Protein AF-A0AA38L9B5-F1 (afdb_monomer)

Organism: Taxus chinensis (NCBI:txid29808)

Secondary structure (DSSP, 8-state):
-------HHHHHHHHHHHHHHHTT-HHHHHHHHHH-SS--HHHHHHHHHHHHHTT-HHHHHHHHHH-SS--HHHHHHHHHHHHHTT-HHHHHHHHHHHHHTT----HHHHHHHHHHHHHHHHHHHTT-

Sequence (128 aa):
MVTAEFEPETFLWNRLISLYVKCSSLEDARQVFDKMPQRNTCSWNVIISGYTRSGRIVDAHGLFDQMPERDAISWNAMITGYAQNGYSKESLELFGDMQHGGEKANEFSFASVLSSCGDLAAAHEGKQ

Mean predicted aligned error: 9.31 Å

Nearest PDB structures (foldseek):
  4ozs-assembly1_A  TM=8.716E-01  e=2.786E-07  synthetic construct
  4pjs-assembly1_A  TM=8.728E-01  e=1.003E-06  unidentified
  5orm-assembly1_A  TM=8.454E-01  e=1.364E-06  synthetic construct
  4pjq-assembly2_B  TM=8.068E-01  e=9.053E-07  unidentified
  5iww-assembly1_D  TM=5.938E-01  e=4.665E-06  unidentified

Structure (mmCIF, N/CA/C/O backbone):
data_AF-A0AA38L9B5-F1
#
_entry.id   AF-A0AA38L9B5-F1
#
loop_
_atom_site.group_PDB
_atom_site.id
_atom_site.type_symbol
_atom_site.label_atom_id
_atom_site.label_alt_id
_atom_site.label_comp_id
_atom_site.label_asym_id
_atom_site.label_entity_id
_atom_site.label_seq_id
_atom_site.pdbx_PDB_ins_code
_atom_site.Cartn_x
_atom_site.Cartn_y
_atom_site.Cartn_z
_atom_site.occupancy
_atom_site.B_iso_or_equiv
_atom_site.auth_seq_id
_atom_site.auth_comp_id
_atom_site.auth_asym_id
_atom_site.auth_atom_id
_atom_site.pdbx_PDB_model_num
ATOM 1 N N . MET A 1 1 ? 26.544 -23.009 -13.741 1.00 35.06 1 MET A N 1
ATOM 2 C CA . MET A 1 1 ? 26.965 -21.816 -12.979 1.00 35.06 1 MET A CA 1
ATOM 3 C C . MET A 1 1 ? 25.866 -20.788 -13.122 1.00 35.06 1 MET A C 1
ATOM 5 O O . MET A 1 1 ? 25.534 -20.431 -14.242 1.00 35.06 1 MET A O 1
ATOM 9 N N . VAL A 1 2 ? 25.233 -20.450 -12.004 1.00 40.78 2 VAL A N 1
ATOM 10 C CA . VAL A 1 2 ? 24.066 -19.570 -11.902 1.00 40.78 2 VAL A CA 1
ATOM 11 C C . VAL A 1 2 ? 24.583 -18.133 -11.827 1.00 40.78 2 VAL A C 1
ATOM 13 O O . VAL A 1 2 ? 25.297 -17.810 -10.884 1.00 40.78 2 VAL A O 1
ATOM 16 N N . THR A 1 3 ? 24.282 -17.286 -12.810 1.00 41.78 3 THR A N 1
ATOM 17 C CA . THR A 1 3 ? 24.471 -15.831 -12.691 1.00 41.78 3 THR A CA 1
ATOM 18 C C . THR A 1 3 ? 23.147 -15.234 -12.242 1.00 41.78 3 THR A C 1
ATOM 20 O O . THR A 1 3 ? 22.315 -14.850 -13.062 1.00 41.78 3 THR A O 1
ATOM 23 N N . ALA A 1 4 ? 22.930 -15.250 -10.931 1.00 48.41 4 ALA A N 1
ATOM 24 C CA . ALA A 1 4 ? 21.895 -14.462 -10.292 1.00 48.41 4 ALA A CA 1
ATOM 25 C C . ALA A 1 4 ? 22.398 -13.015 -10.134 1.00 48.41 4 ALA A C 1
ATOM 27 O O . ALA A 1 4 ? 23.564 -12.798 -9.807 1.00 48.41 4 ALA A O 1
ATOM 28 N N . GLU A 1 5 ? 21.479 -12.072 -10.352 1.00 46.22 5 GLU A N 1
ATOM 29 C CA . GLU A 1 5 ? 21.415 -10.764 -9.686 1.00 46.22 5 GLU A CA 1
ATOM 30 C C . GLU A 1 5 ? 22.431 -9.690 -10.105 1.00 46.22 5 GLU A C 1
ATOM 32 O O . GLU A 1 5 ? 23.391 -9.373 -9.407 1.00 46.22 5 GLU A O 1
ATOM 37 N N . PHE A 1 6 ? 22.124 -9.001 -11.205 1.00 49.47 6 PHE A N 1
ATOM 38 C CA . PHE A 1 6 ? 22.543 -7.611 -11.374 1.00 49.47 6 PHE A CA 1
ATOM 39 C C . PHE A 1 6 ? 21.418 -6.829 -12.062 1.00 49.47 6 PHE A C 1
ATOM 41 O O . PHE A 1 6 ? 21.391 -6.736 -13.283 1.00 49.47 6 PHE A O 1
ATOM 48 N N . GLU A 1 7 ? 20.491 -6.241 -11.294 1.00 54.56 7 GLU A N 1
ATOM 49 C CA . GLU A 1 7 ? 19.542 -5.256 -11.846 1.00 54.56 7 GLU A CA 1
ATOM 50 C C . GLU A 1 7 ? 19.716 -3.857 -11.221 1.00 54.56 7 GLU A C 1
ATOM 52 O O . GLU A 1 7 ? 18.895 -3.399 -10.420 1.00 54.56 7 GLU A O 1
ATOM 57 N N . PRO A 1 8 ? 20.774 -3.117 -11.613 1.00 57.25 8 PRO A N 1
ATOM 58 C CA . PRO A 1 8 ? 20.887 -1.677 -11.367 1.00 57.25 8 PRO A CA 1
ATOM 59 C C . PRO A 1 8 ? 19.649 -0.904 -11.834 1.00 57.25 8 PRO A C 1
ATOM 61 O O . PRO A 1 8 ? 19.306 0.129 -11.260 1.00 57.25 8 PRO A O 1
ATOM 64 N N . GLU A 1 9 ? 18.963 -1.411 -12.860 1.00 63.72 9 GLU A N 1
ATOM 65 C CA . GLU A 1 9 ? 17.751 -0.806 -13.397 1.00 63.72 9 GLU A CA 1
ATOM 66 C C . GLU A 1 9 ? 16.599 -0.848 -12.391 1.00 63.72 9 GLU A C 1
ATOM 68 O O . GLU A 1 9 ? 15.995 0.195 -12.152 1.00 63.72 9 GLU A O 1
ATOM 73 N N . THR A 1 10 ? 16.333 -1.975 -11.711 1.00 72.06 10 THR A N 1
ATOM 74 C CA . THR A 1 10 ? 15.286 -2.029 -10.669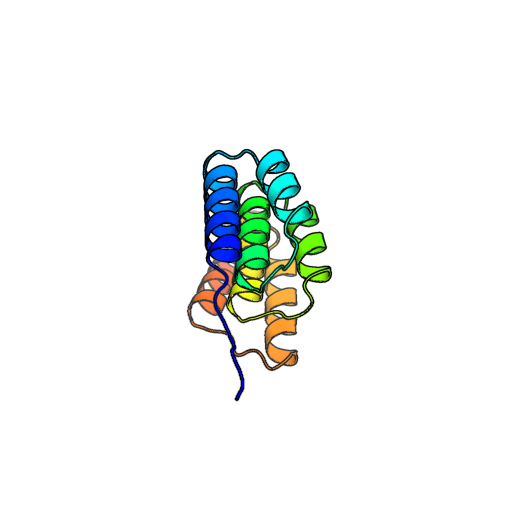 1.00 72.06 10 THR A CA 1
ATOM 75 C C . THR A 1 10 ? 15.566 -1.030 -9.545 1.00 72.06 10 THR A C 1
ATOM 77 O O . THR A 1 10 ? 14.649 -0.388 -9.031 1.00 72.06 10 THR A O 1
ATOM 80 N N . PHE A 1 11 ? 16.841 -0.849 -9.178 1.00 75.81 11 PHE A N 1
ATOM 81 C CA . PHE A 1 11 ? 17.237 0.146 -8.181 1.00 75.81 11 PHE A CA 1
ATOM 82 C C . PHE A 1 11 ? 16.956 1.580 -8.653 1.00 75.81 11 PHE A C 1
ATOM 84 O O . PHE A 1 11 ? 16.436 2.392 -7.882 1.00 75.81 11 PHE A O 1
ATOM 91 N N . LEU A 1 12 ? 17.256 1.895 -9.918 1.00 80.06 12 LEU A N 1
ATOM 92 C CA . LEU A 1 12 ? 16.944 3.195 -10.519 1.00 80.06 12 LEU A CA 1
ATOM 93 C C . LEU A 1 12 ? 15.433 3.443 -10.561 1.00 80.06 12 LEU A C 1
ATOM 95 O O . LEU A 1 12 ? 14.986 4.514 -10.149 1.00 80.06 12 LEU A O 1
ATOM 99 N N . TRP A 1 13 ? 14.647 2.445 -10.965 1.00 80.88 13 TRP A N 1
ATOM 100 C CA . TRP A 1 13 ? 13.187 2.509 -10.961 1.00 80.88 13 TRP A CA 1
ATOM 101 C C . TRP A 1 13 ? 12.628 2.778 -9.558 1.00 80.88 13 TRP A C 1
ATOM 103 O O . TRP A 1 13 ? 11.873 3.732 -9.373 1.00 80.88 13 TRP A O 1
ATOM 113 N N . ASN A 1 14 ? 13.069 2.034 -8.540 1.00 81.56 14 ASN A N 1
ATOM 114 C CA . ASN A 1 14 ? 12.638 2.244 -7.151 1.00 81.56 14 ASN A CA 1
ATOM 115 C C . ASN A 1 14 ? 12.988 3.644 -6.637 1.00 81.56 14 ASN A C 1
ATOM 117 O O . ASN A 1 14 ? 12.215 4.256 -5.892 1.00 81.56 14 ASN A O 1
ATO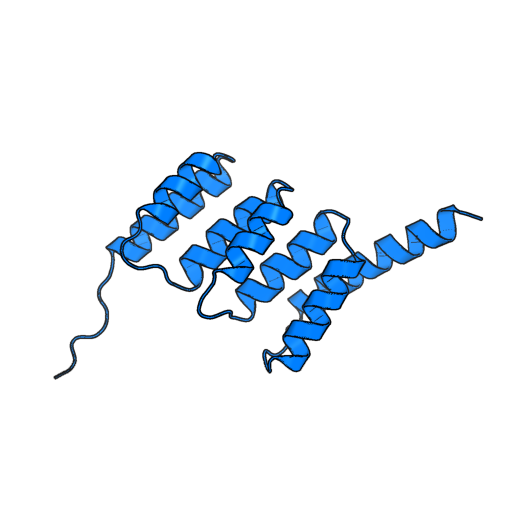M 121 N N . ARG A 1 15 ? 14.140 4.180 -7.051 1.00 83.38 15 ARG A N 1
ATOM 122 C CA . ARG A 1 15 ? 14.568 5.535 -6.696 1.00 83.38 15 ARG A CA 1
ATOM 123 C C . ARG A 1 15 ? 13.713 6.600 -7.378 1.00 83.38 15 ARG A C 1
ATOM 125 O O . ARG A 1 15 ? 13.375 7.584 -6.723 1.00 83.38 15 ARG A O 1
ATOM 132 N N . LEU A 1 16 ? 13.325 6.391 -8.637 1.00 81.25 16 LEU A N 1
ATOM 133 C CA . LEU A 1 16 ? 12.398 7.269 -9.356 1.00 81.25 16 LEU A CA 1
ATOM 134 C C . LEU A 1 16 ? 11.010 7.265 -8.711 1.00 81.25 16 LEU A C 1
ATOM 136 O O . LEU A 1 16 ? 10.486 8.334 -8.414 1.00 81.25 16 LEU A O 1
ATOM 140 N N . ILE A 1 17 ? 10.448 6.094 -8.400 1.00 79.56 17 ILE A N 1
ATOM 141 C CA . ILE A 1 17 ? 9.156 6.003 -7.698 1.00 79.56 17 ILE A CA 1
ATOM 142 C C . ILE A 1 17 ? 9.246 6.713 -6.344 1.00 79.56 17 ILE A C 1
ATOM 144 O O . ILE A 1 17 ? 8.403 7.546 -6.023 1.00 79.56 17 ILE A O 1
ATOM 148 N N . SER A 1 18 ? 10.306 6.451 -5.572 1.00 78.88 18 SER A N 1
ATOM 149 C CA . SER A 1 18 ? 10.520 7.098 -4.271 1.00 78.88 18 SER A CA 1
ATOM 150 C C . SER A 1 18 ? 10.635 8.622 -4.377 1.00 78.88 18 SER A C 1
ATOM 152 O O . SER A 1 18 ? 10.210 9.330 -3.465 1.00 78.88 18 SER A O 1
ATOM 154 N N . LEU A 1 19 ? 11.220 9.139 -5.462 1.00 81.81 19 LEU A N 1
ATOM 155 C CA . LEU A 1 19 ? 11.305 10.572 -5.736 1.00 81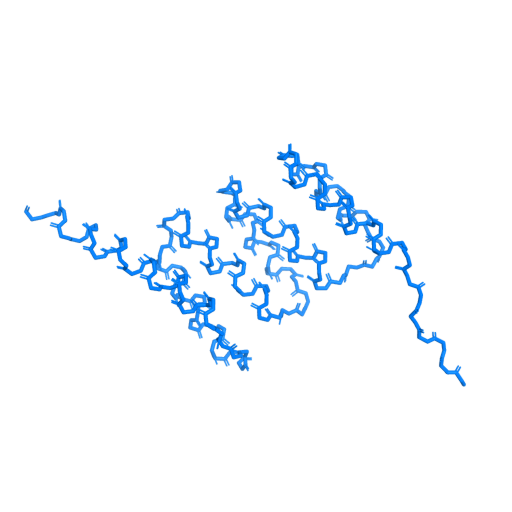.81 19 LEU A CA 1
ATOM 156 C C . LEU A 1 19 ? 9.916 11.159 -6.016 1.00 81.81 19 LEU A C 1
ATOM 158 O O . LEU A 1 19 ? 9.532 12.124 -5.363 1.00 81.81 19 LEU A O 1
ATOM 162 N N . TYR A 1 20 ? 9.148 10.558 -6.927 1.00 78.88 20 TYR A N 1
ATOM 163 C CA . TYR A 1 20 ? 7.820 11.060 -7.295 1.00 78.88 20 TYR A CA 1
ATOM 164 C C . TYR A 1 20 ? 6.819 10.992 -6.141 1.00 78.88 20 TYR A C 1
ATOM 166 O O . TYR A 1 20 ? 6.092 11.958 -5.909 1.00 78.88 20 TYR A O 1
ATOM 174 N N . VAL A 1 21 ? 6.856 9.916 -5.347 1.00 77.50 21 VAL A N 1
ATOM 175 C CA . VAL A 1 21 ? 6.070 9.801 -4.110 1.00 77.50 21 VAL A CA 1
ATOM 176 C C . VAL A 1 21 ? 6.400 10.940 -3.137 1.00 77.50 21 VAL A C 1
ATOM 178 O O . VAL A 1 21 ? 5.493 11.519 -2.547 1.00 77.50 21 VAL A O 1
ATOM 181 N N . LYS A 1 22 ? 7.680 11.316 -2.987 1.00 76.19 22 LYS A N 1
ATOM 182 C CA . LYS A 1 22 ? 8.087 12.452 -2.135 1.00 76.19 22 LYS A CA 1
ATOM 183 C C . LYS A 1 22 ? 7.664 13.812 -2.691 1.00 76.19 22 LYS A C 1
ATOM 185 O O . LYS A 1 22 ? 7.481 14.741 -1.912 1.00 76.19 22 LYS A O 1
ATOM 190 N N . CYS A 1 23 ? 7.517 13.933 -4.006 1.00 74.62 23 CYS A N 1
ATOM 191 C CA . CYS A 1 23 ? 7.013 15.137 -4.666 1.00 74.62 23 CYS A CA 1
ATOM 192 C C . CYS A 1 23 ? 5.476 15.190 -4.732 1.00 74.62 23 CYS A C 1
ATOM 194 O O . CYS A 1 23 ? 4.942 16.070 -5.402 1.00 74.62 23 CYS A O 1
ATOM 196 N N . SER A 1 24 ? 4.771 14.261 -4.075 1.00 75.94 24 SER A N 1
ATOM 197 C CA . SER A 1 24 ? 3.308 14.116 -4.122 1.00 75.94 24 SER A CA 1
ATOM 198 C C . SER A 1 24 ? 2.728 13.945 -5.536 1.00 75.94 24 SER A C 1
ATOM 200 O O . SER A 1 24 ? 1.528 14.126 -5.720 1.00 75.94 24 SER A O 1
ATOM 202 N N . SER A 1 25 ? 3.548 13.568 -6.527 1.00 82.69 25 SER A N 1
ATOM 203 C CA . SER A 1 25 ? 3.078 13.216 -7.873 1.00 82.69 25 SER A CA 1
ATOM 204 C C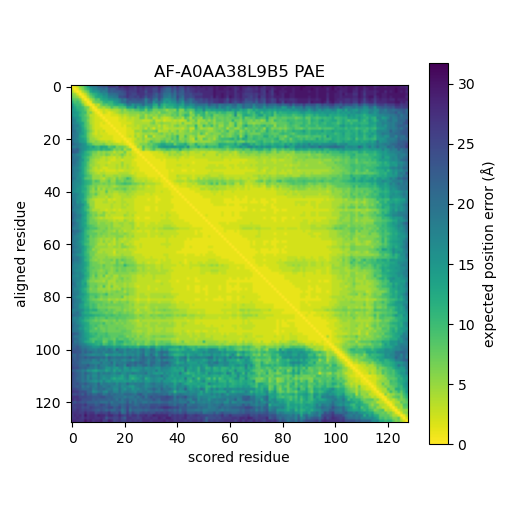 . SER A 1 25 ? 2.858 11.708 -7.945 1.00 82.69 25 SER A C 1
ATOM 206 O O . SER A 1 25 ? 3.711 10.943 -8.408 1.00 82.69 25 SER A O 1
ATOM 208 N N . LEU A 1 26 ? 1.728 11.256 -7.399 1.00 86.31 26 LEU A N 1
ATOM 209 C CA . LEU A 1 26 ? 1.402 9.830 -7.348 1.00 86.31 26 LEU A CA 1
ATOM 210 C C . LEU A 1 26 ? 1.089 9.265 -8.731 1.00 86.31 26 LEU A C 1
ATOM 212 O O . LEU A 1 26 ? 1.388 8.106 -8.995 1.00 86.31 26 LEU A O 1
ATOM 216 N N . GLU A 1 27 ? 0.539 10.076 -9.625 1.00 86.31 27 GLU A N 1
ATOM 217 C CA . GLU A 1 27 ? 0.227 9.707 -11.001 1.00 86.31 27 GLU A CA 1
ATOM 218 C C . GLU A 1 27 ? 1.503 9.393 -11.789 1.00 86.31 27 GLU A C 1
ATOM 220 O O . GLU A 1 27 ? 1.560 8.381 -12.488 1.00 86.31 27 GLU A O 1
ATOM 225 N N . ASP A 1 28 ? 2.553 10.204 -11.631 1.00 85.94 28 ASP A N 1
ATOM 226 C CA . ASP A 1 28 ? 3.849 9.937 -12.258 1.00 85.94 28 ASP A CA 1
ATOM 227 C C . ASP A 1 28 ? 4.531 8.729 -11.611 1.00 85.94 28 ASP A C 1
ATOM 229 O O . ASP A 1 28 ? 5.026 7.847 -12.316 1.00 85.94 28 ASP A O 1
ATOM 233 N N . ALA A 1 29 ? 4.497 8.627 -10.274 1.00 87.56 29 ALA A N 1
ATOM 234 C CA . ALA A 1 29 ? 5.008 7.455 -9.561 1.00 87.56 29 ALA A CA 1
ATOM 235 C C . ALA A 1 29 ? 4.328 6.165 -10.045 1.00 87.56 29 ALA A C 1
ATOM 237 O O . ALA A 1 29 ? 4.993 5.146 -10.251 1.00 87.56 29 ALA A O 1
ATOM 238 N N . ARG A 1 30 ? 3.013 6.224 -10.283 1.00 89.56 30 ARG A N 1
ATOM 239 C CA . ARG A 1 30 ? 2.211 5.117 -10.794 1.00 89.56 30 ARG A CA 1
ATOM 240 C C . ARG A 1 30 ? 2.580 4.761 -12.226 1.00 89.56 30 ARG A C 1
ATOM 242 O O . ARG A 1 30 ? 2.791 3.589 -12.506 1.00 89.56 30 ARG A O 1
ATOM 249 N N . GLN A 1 31 ? 2.736 5.743 -13.111 1.00 89.44 31 GLN A N 1
ATOM 250 C CA . GLN A 1 31 ? 3.183 5.487 -14.484 1.00 89.44 31 GLN A CA 1
ATOM 251 C C . GLN A 1 31 ? 4.565 4.830 -14.533 1.00 89.44 31 GLN A C 1
ATOM 253 O O . GLN A 1 31 ? 4.794 3.930 -15.339 1.00 89.44 31 GLN A O 1
ATOM 258 N N . VAL A 1 32 ? 5.491 5.284 -13.686 1.00 87.31 32 VAL A N 1
ATOM 259 C CA . VAL A 1 32 ? 6.833 4.705 -13.559 1.00 87.31 32 VAL A CA 1
ATOM 260 C C . VAL A 1 32 ? 6.725 3.255 -13.087 1.00 87.31 32 VAL A C 1
ATOM 262 O O . VAL A 1 32 ? 7.293 2.3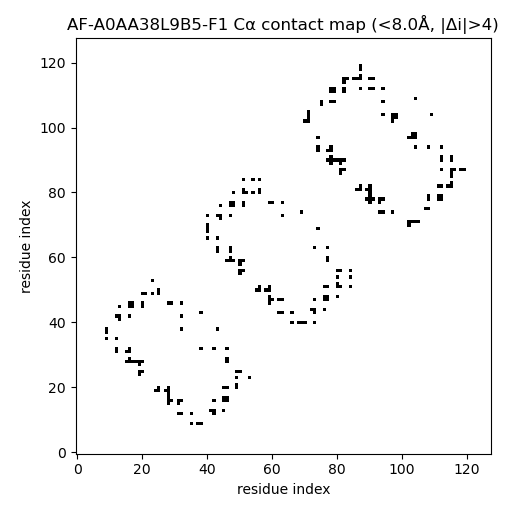71 -13.721 1.00 87.31 32 VAL A O 1
ATOM 265 N N . PHE A 1 33 ? 5.931 2.994 -12.047 1.00 90.31 33 PHE A N 1
ATOM 266 C CA . PHE A 1 33 ? 5.661 1.652 -11.528 1.00 90.31 33 PHE A CA 1
ATOM 267 C C . PHE A 1 33 ? 4.998 0.718 -12.559 1.00 90.31 33 PHE A C 1
ATOM 269 O O . PHE A 1 33 ? 5.385 -0.445 -12.705 1.00 90.31 33 PHE A O 1
ATOM 276 N N . ASP A 1 34 ? 4.035 1.221 -13.329 1.00 90.12 34 ASP A N 1
ATOM 277 C CA . ASP A 1 34 ? 3.339 0.454 -14.364 1.00 90.12 34 ASP A CA 1
ATOM 278 C C . ASP A 1 34 ? 4.264 0.110 -15.546 1.00 90.12 34 ASP A C 1
ATOM 280 O O . ASP A 1 34 ? 4.095 -0.936 -16.170 1.00 90.12 34 ASP A O 1
ATOM 284 N N . LYS A 1 35 ? 5.287 0.930 -15.816 1.00 88.62 35 LYS A N 1
ATOM 285 C CA . LYS A 1 35 ? 6.297 0.682 -16.860 1.00 88.62 35 LYS A CA 1
ATOM 286 C C . LYS A 1 35 ? 7.455 -0.217 -16.415 1.00 88.62 35 LYS A C 1
ATOM 288 O O . LYS A 1 35 ? 8.256 -0.604 -17.264 1.00 88.62 35 LYS A O 1
ATOM 293 N N . MET A 1 36 ? 7.564 -0.556 -15.128 1.00 85.38 36 MET A N 1
ATOM 294 C CA . MET A 1 36 ? 8.639 -1.427 -14.646 1.00 85.38 36 MET A CA 1
ATOM 295 C C . MET A 1 36 ? 8.509 -2.842 -15.236 1.00 85.38 36 MET A C 1
ATOM 297 O O . MET A 1 36 ? 7.460 -3.467 -15.061 1.00 85.38 36 MET A O 1
ATOM 301 N N . PRO A 1 37 ? 9.563 -3.379 -15.882 1.00 82.75 37 PRO A N 1
ATOM 302 C CA . PRO A 1 37 ? 9.532 -4.720 -16.469 1.00 82.75 37 PRO A CA 1
ATOM 303 C C . PRO A 1 37 ? 9.508 -5.827 -15.408 1.00 82.75 37 PRO A C 1
ATOM 305 O O . PRO A 1 37 ? 8.894 -6.869 -15.622 1.00 82.75 37 PRO A O 1
ATOM 308 N N . GLN A 1 38 ? 10.151 -5.592 -14.261 1.00 82.81 38 GLN A N 1
ATOM 309 C CA . GLN A 1 38 ? 10.173 -6.490 -13.109 1.00 82.81 38 GLN A CA 1
ATOM 310 C C . GLN A 1 38 ? 9.868 -5.690 -11.846 1.00 82.81 38 GLN A C 1
ATOM 312 O O . GLN A 1 38 ? 10.545 -4.705 -11.542 1.00 82.81 38 GLN A O 1
ATOM 317 N N . ARG A 1 39 ? 8.831 -6.103 -11.115 1.00 87.88 39 ARG A N 1
ATOM 318 C CA . ARG A 1 39 ? 8.410 -5.476 -9.857 1.00 87.88 39 ARG A CA 1
ATOM 319 C C . ARG A 1 39 ? 8.774 -6.393 -8.707 1.00 87.88 39 ARG A C 1
ATOM 321 O O . ARG A 1 39 ? 8.365 -7.548 -8.690 1.00 87.88 39 ARG A O 1
ATOM 328 N N . ASN A 1 40 ? 9.503 -5.858 -7.737 1.00 88.56 40 ASN A N 1
ATOM 329 C CA . ASN A 1 40 ? 9.824 -6.559 -6.498 1.00 88.56 40 ASN A CA 1
ATOM 330 C C . ASN A 1 40 ? 9.046 -5.972 -5.316 1.00 88.56 40 ASN A C 1
ATOM 332 O O . ASN A 1 40 ? 8.452 -4.895 -5.417 1.00 88.56 40 ASN A O 1
ATOM 336 N N . THR A 1 41 ? 9.089 -6.653 -4.177 1.00 89.44 41 THR A N 1
ATOM 337 C CA . THR A 1 41 ? 8.411 -6.271 -2.929 1.00 89.44 41 THR A CA 1
ATOM 338 C C . THR A 1 41 ? 8.687 -4.816 -2.533 1.00 89.44 41 THR A C 1
ATOM 340 O O . THR A 1 41 ? 7.783 -4.093 -2.126 1.00 89.44 41 THR A O 1
ATOM 343 N N . CYS A 1 42 ? 9.913 -4.325 -2.758 1.00 88.88 42 CYS A N 1
ATOM 344 C CA . CYS A 1 42 ? 10.278 -2.932 -2.496 1.00 88.88 42 CYS A CA 1
ATOM 345 C C . CYS A 1 42 ? 9.501 -1.939 -3.380 1.00 88.88 42 CYS A C 1
ATOM 347 O O . CYS A 1 42 ? 8.951 -0.972 -2.854 1.00 88.88 42 CYS A O 1
ATOM 349 N N . SER A 1 43 ? 9.406 -2.182 -4.692 1.00 89.81 43 SER A N 1
ATOM 350 C CA . SER A 1 43 ? 8.652 -1.316 -5.613 1.00 89.81 43 SER A CA 1
ATOM 351 C C . SER A 1 43 ? 7.175 -1.187 -5.211 1.00 89.81 43 SER A C 1
ATOM 353 O O . SER A 1 43 ? 6.639 -0.077 -5.191 1.00 89.81 43 SER A O 1
ATOM 355 N N . TRP A 1 44 ? 6.554 -2.298 -4.793 1.00 94.81 44 TRP A N 1
ATOM 356 C CA . TRP A 1 44 ? 5.186 -2.338 -4.269 1.00 94.81 44 TRP A CA 1
ATOM 357 C C . TRP A 1 44 ? 5.051 -1.554 -2.961 1.00 94.81 44 TRP A C 1
ATOM 359 O O . TRP A 1 44 ? 4.187 -0.688 -2.836 1.00 94.81 44 TRP A O 1
ATOM 369 N N . ASN A 1 45 ? 5.951 -1.789 -2.005 1.00 93.00 45 ASN A N 1
ATOM 370 C CA . ASN A 1 45 ? 5.923 -1.125 -0.703 1.00 93.00 45 ASN A CA 1
ATOM 371 C C . ASN A 1 45 ? 6.083 0.399 -0.823 1.00 93.00 45 ASN A C 1
ATOM 373 O O . ASN A 1 45 ? 5.418 1.148 -0.100 1.00 93.00 45 ASN A O 1
ATOM 377 N N . VAL A 1 46 ? 6.925 0.876 -1.750 1.00 91.88 46 VAL A N 1
ATOM 378 C CA . VAL A 1 46 ? 7.102 2.313 -2.011 1.00 91.88 46 VAL A CA 1
ATOM 379 C C . VAL A 1 46 ? 5.823 2.932 -2.571 1.00 91.88 46 VAL A C 1
ATOM 381 O O . VAL A 1 46 ? 5.392 3.967 -2.058 1.00 91.88 46 VAL A O 1
ATOM 384 N N . ILE A 1 47 ? 5.209 2.323 -3.594 1.00 93.50 47 ILE A N 1
ATOM 385 C CA . ILE A 1 47 ? 4.006 2.895 -4.208 1.00 93.50 47 ILE A CA 1
ATOM 386 C C . ILE A 1 47 ? 2.825 2.857 -3.227 1.00 93.50 47 ILE A C 1
ATOM 388 O O . ILE A 1 47 ? 2.189 3.889 -3.022 1.00 93.50 47 ILE A O 1
ATOM 392 N N . ILE A 1 48 ? 2.614 1.744 -2.513 1.00 94.62 48 ILE A N 1
ATOM 393 C CA . ILE A 1 48 ? 1.578 1.609 -1.473 1.00 94.62 48 ILE A CA 1
ATOM 394 C C . ILE A 1 48 ? 1.748 2.691 -0.403 1.00 94.62 48 ILE A C 1
ATOM 396 O O . ILE A 1 48 ? 0.803 3.423 -0.118 1.00 94.62 48 ILE A O 1
ATOM 400 N N . SER A 1 49 ? 2.965 2.870 0.123 1.00 91.31 49 SER A N 1
ATOM 401 C CA . SER A 1 49 ? 3.249 3.904 1.130 1.00 91.31 49 SER A CA 1
ATOM 402 C C . SER A 1 49 ? 2.982 5.325 0.629 1.00 91.31 49 SER A C 1
ATOM 404 O O . SER A 1 49 ? 2.674 6.214 1.420 1.00 91.31 49 SER A O 1
ATOM 406 N N . GLY A 1 50 ? 3.143 5.573 -0.673 1.00 90.69 50 GLY A N 1
ATOM 407 C CA . GLY A 1 50 ? 2.797 6.857 -1.274 1.00 90.69 50 GLY A CA 1
ATOM 408 C C . GLY A 1 50 ? 1.295 7.111 -1.237 1.00 90.69 50 GLY A C 1
ATOM 409 O O . GLY A 1 50 ? 0.861 8.147 -0.740 1.00 90.69 50 GLY A O 1
ATOM 410 N N . TYR A 1 51 ? 0.502 6.138 -1.688 1.00 93.50 51 TYR A N 1
ATOM 411 C CA . TYR A 1 51 ? -0.957 6.247 -1.685 1.00 93.50 51 TYR A CA 1
ATOM 412 C C . TYR A 1 51 ? -1.540 6.346 -0.268 1.00 93.50 51 TYR A C 1
ATOM 414 O O . TYR A 1 51 ? -2.428 7.171 -0.045 1.00 93.50 51 TYR A O 1
ATOM 422 N N . THR A 1 52 ? -1.019 5.585 0.705 1.00 91.56 52 THR A N 1
ATOM 423 C CA . THR A 1 52 ? -1.486 5.669 2.101 1.00 91.56 52 THR A CA 1
ATOM 424 C C . THR A 1 52 ? -1.227 7.046 2.715 1.00 91.56 52 THR A C 1
ATOM 426 O O . THR A 1 52 ? -2.122 7.616 3.338 1.00 91.56 52 THR A O 1
ATOM 429 N N . ARG A 1 53 ? -0.042 7.629 2.489 1.00 88.62 53 ARG A N 1
ATOM 430 C CA . ARG A 1 53 ? 0.325 8.963 3.004 1.00 88.62 53 ARG A CA 1
ATOM 431 C C . ARG A 1 53 ? -0.453 10.109 2.364 1.00 88.62 53 ARG A C 1
ATOM 433 O O . ARG A 1 53 ? -0.633 11.139 3.003 1.00 88.62 53 ARG A O 1
ATOM 440 N N . SER A 1 54 ? -0.914 9.948 1.127 1.00 89.19 54 SER A N 1
ATOM 441 C CA . SER A 1 54 ? -1.776 10.932 0.455 1.00 89.19 54 SER A CA 1
ATOM 442 C C . SER A 1 54 ? -3.268 10.736 0.746 1.00 89.19 54 SER A C 1
ATOM 444 O O . SER A 1 54 ? -4.100 11.378 0.110 1.00 89.19 54 SER A O 1
ATOM 446 N N . GLY A 1 55 ? -3.619 9.826 1.658 1.00 89.62 55 GLY A N 1
ATOM 447 C CA . GLY A 1 55 ? -4.996 9.521 2.049 1.00 89.62 55 GLY A CA 1
ATOM 448 C C . GLY A 1 55 ? -5.829 8.781 1.008 1.00 89.62 55 GLY A C 1
ATOM 449 O O . GLY A 1 55 ? -7.029 8.575 1.184 1.00 89.62 55 GLY A O 1
ATOM 450 N N . ARG A 1 56 ? -5.196 8.298 -0.063 1.00 92.31 56 ARG A N 1
ATOM 451 C CA . ARG A 1 56 ? -5.823 7.476 -1.104 1.00 92.31 56 ARG A CA 1
ATOM 452 C C . ARG A 1 56 ? -5.796 6.003 -0.700 1.00 92.31 56 ARG A C 1
ATOM 454 O O . ARG A 1 56 ? -5.239 5.156 -1.395 1.00 92.31 56 ARG A O 1
ATOM 461 N N . ILE A 1 57 ? -6.380 5.707 0.459 1.00 93.94 57 ILE A N 1
ATOM 462 C CA . ILE A 1 57 ? -6.270 4.393 1.105 1.00 93.94 57 ILE A CA 1
ATOM 463 C C . ILE A 1 57 ? -6.907 3.264 0.280 1.00 93.94 57 ILE A C 1
ATOM 465 O O . ILE A 1 57 ? -6.384 2.156 0.253 1.00 93.94 57 ILE A O 1
ATOM 469 N N . VAL A 1 58 ? -7.980 3.561 -0.460 1.00 93.75 58 VAL A N 1
ATOM 470 C CA . VAL A 1 58 ? -8.652 2.595 -1.347 1.00 93.75 58 VAL A CA 1
ATOM 471 C C . VAL A 1 58 ? -7.731 2.166 -2.493 1.00 93.75 58 VAL A C 1
ATOM 473 O O . VAL A 1 58 ? -7.613 0.978 -2.783 1.00 93.75 58 VAL A O 1
ATOM 476 N N . ASP A 1 59 ? -7.018 3.118 -3.100 1.00 94.81 59 ASP A N 1
ATOM 477 C CA . ASP A 1 59 ? -6.047 2.826 -4.159 1.00 94.81 59 ASP A CA 1
ATOM 478 C C . ASP A 1 59 ? -4.839 2.051 -3.609 1.00 94.81 59 ASP A C 1
ATOM 480 O O . ASP A 1 59 ? -4.340 1.130 -4.260 1.00 94.81 59 ASP A O 1
ATOM 484 N N . ALA A 1 60 ? -4.392 2.393 -2.394 1.00 95.19 60 ALA A N 1
ATOM 485 C CA . ALA A 1 60 ? -3.331 1.668 -1.700 1.00 95.19 60 ALA A CA 1
ATOM 486 C C . ALA A 1 60 ? -3.719 0.203 -1.446 1.00 95.19 60 ALA A C 1
ATOM 488 O O . ALA A 1 60 ? -2.921 -0.691 -1.727 1.00 95.19 60 ALA A O 1
ATOM 489 N N . HIS A 1 61 ? -4.948 -0.054 -0.985 1.00 95.88 61 HIS A N 1
ATOM 490 C CA . HIS A 1 61 ? -5.441 -1.417 -0.782 1.00 95.88 61 HIS A CA 1
ATOM 491 C C . HIS A 1 61 ? -5.538 -2.185 -2.098 1.00 95.88 61 HIS A C 1
ATOM 493 O O . HIS A 1 61 ? -5.080 -3.318 -2.183 1.00 95.88 61 HIS A O 1
ATOM 499 N N . GLY A 1 62 ? -6.040 -1.553 -3.163 1.00 96.25 62 GLY A N 1
ATOM 500 C CA . GLY A 1 62 ? -6.091 -2.189 -4.479 1.00 96.25 62 GLY A CA 1
ATOM 501 C C . GLY A 1 62 ? -4.708 -2.602 -4.999 1.00 96.25 62 GLY A C 1
ATOM 502 O O . GLY A 1 62 ? -4.580 -3.636 -5.654 1.00 96.25 62 GLY A O 1
ATOM 503 N N . LEU A 1 63 ? -3.660 -1.826 -4.701 1.00 95.00 63 LEU A N 1
ATOM 504 C CA . LEU A 1 63 ? -2.269 -2.195 -4.990 1.00 95.00 63 LEU A CA 1
ATOM 505 C C . LEU A 1 63 ? -1.776 -3.334 -4.092 1.00 95.00 63 LEU A C 1
ATOM 507 O O . LEU A 1 63 ? -1.114 -4.248 -4.577 1.00 95.00 63 LEU A O 1
ATOM 511 N N . PHE A 1 64 ? -2.116 -3.301 -2.807 1.00 95.31 64 PHE A N 1
ATOM 512 C CA . PHE A 1 64 ? -1.792 -4.364 -1.860 1.00 95.31 64 PHE A CA 1
ATOM 513 C C . PHE A 1 64 ? -2.429 -5.707 -2.252 1.00 95.31 64 PHE A C 1
ATOM 515 O O . PHE A 1 64 ? -1.774 -6.746 -2.158 1.00 95.31 64 PHE A O 1
ATOM 522 N N . ASP A 1 65 ? -3.656 -5.706 -2.776 1.00 95.12 65 ASP A N 1
ATOM 523 C CA . ASP A 1 65 ? -4.351 -6.903 -3.270 1.00 95.12 65 ASP A CA 1
ATOM 524 C C . ASP A 1 65 ? -3.678 -7.515 -4.502 1.00 95.12 65 ASP A C 1
ATOM 526 O O . ASP A 1 65 ? -3.618 -8.736 -4.642 1.00 95.12 65 ASP A O 1
ATOM 530 N N . GLN A 1 66 ? -3.123 -6.670 -5.373 1.00 94.94 66 GLN A N 1
ATOM 531 C CA . GLN A 1 66 ? -2.403 -7.085 -6.582 1.00 94.94 66 GLN A CA 1
ATOM 532 C C . GLN A 1 66 ? -0.980 -7.587 -6.306 1.00 94.94 66 GLN A C 1
ATOM 534 O O . GLN A 1 66 ? -0.341 -8.140 -7.203 1.00 94.94 66 GLN A O 1
ATOM 539 N N . MET A 1 67 ? -0.469 -7.378 -5.094 1.00 93.88 67 MET A N 1
ATOM 540 C CA . ME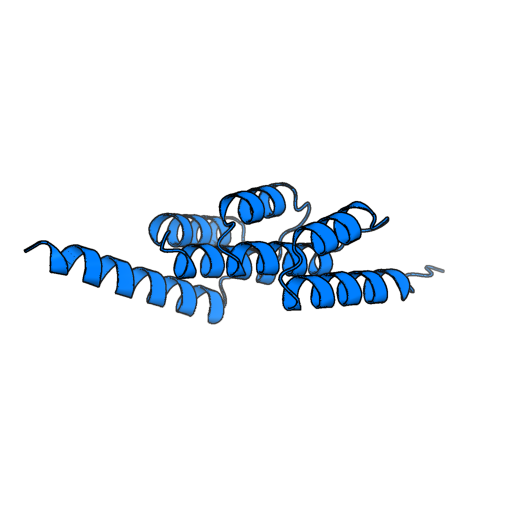T A 1 67 ? 0.895 -7.724 -4.724 1.00 93.88 67 MET A CA 1
ATOM 541 C C . MET A 1 67 ? 1.071 -9.256 -4.648 1.00 93.88 67 MET A C 1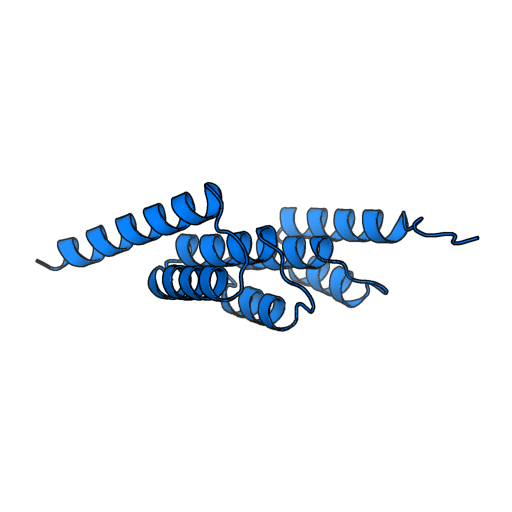
ATOM 543 O O . MET A 1 67 ? 0.399 -9.891 -3.832 1.00 93.88 67 MET A O 1
ATOM 547 N N . PRO A 1 68 ? 1.961 -9.868 -5.462 1.00 91.75 68 PRO A N 1
ATOM 548 C CA . PRO A 1 68 ? 2.093 -11.330 -5.526 1.00 91.75 68 PRO A CA 1
ATOM 549 C C . PRO A 1 68 ? 2.626 -11.961 -4.235 1.00 91.75 68 PRO A C 1
ATOM 551 O O . PRO A 1 68 ? 2.181 -13.031 -3.833 1.00 91.75 68 PRO A O 1
ATOM 554 N N . GLU A 1 69 ? 3.573 -11.282 -3.591 1.00 88.94 69 GLU A N 1
ATOM 555 C CA . GLU A 1 69 ? 4.203 -11.690 -2.337 1.00 88.94 69 GLU A CA 1
ATOM 556 C C . GLU A 1 69 ? 4.211 -10.495 -1.393 1.00 88.94 69 GLU A C 1
ATOM 558 O O . GLU A 1 69 ? 4.639 -9.410 -1.785 1.00 88.94 69 GLU A O 1
ATOM 563 N N . ARG A 1 70 ? 3.738 -10.687 -0.161 1.00 91.12 70 ARG A N 1
ATOM 564 C CA . ARG A 1 70 ? 3.626 -9.634 0.856 1.00 91.12 70 ARG A CA 1
ATOM 565 C C . ARG A 1 70 ? 4.584 -9.941 1.989 1.00 91.12 70 ARG A C 1
ATOM 567 O O . ARG A 1 70 ? 4.545 -11.043 2.525 1.00 91.12 70 ARG A O 1
ATOM 574 N N . ASP A 1 71 ? 5.402 -8.965 2.359 1.00 88.44 71 ASP A N 1
ATOM 575 C CA . ASP A 1 71 ? 6.283 -9.065 3.519 1.00 88.44 71 ASP A CA 1
ATOM 576 C C . ASP A 1 71 ? 5.730 -8.249 4.695 1.00 88.44 71 ASP A C 1
ATOM 578 O O . ASP A 1 71 ? 4.755 -7.498 4.572 1.00 88.44 71 ASP A O 1
ATOM 582 N N . ALA A 1 72 ? 6.373 -8.361 5.856 1.00 87.06 72 ALA A N 1
ATOM 583 C CA . ALA A 1 72 ? 6.023 -7.564 7.029 1.00 87.06 72 ALA A CA 1
ATOM 584 C C . ALA A 1 72 ? 5.995 -6.045 6.749 1.00 87.06 72 ALA A C 1
ATOM 586 O O . ALA A 1 72 ? 5.250 -5.314 7.400 1.00 87.06 72 ALA A O 1
ATOM 587 N N . ILE A 1 73 ? 6.783 -5.543 5.788 1.00 88.81 73 ILE A N 1
ATOM 588 C CA . ILE A 1 73 ? 6.780 -4.121 5.420 1.00 88.81 73 ILE A CA 1
ATOM 589 C C . ILE A 1 73 ? 5.481 -3.770 4.681 1.00 88.81 73 ILE A C 1
ATOM 591 O O . ILE A 1 73 ? 4.885 -2.739 4.992 1.00 88.81 73 ILE A O 1
ATOM 595 N N . SER A 1 74 ? 5.009 -4.621 3.766 1.00 90.38 74 SER A N 1
ATOM 596 C CA . SER A 1 74 ? 3.742 -4.446 3.042 1.00 90.38 74 SER A CA 1
ATOM 597 C C . SER A 1 74 ? 2.557 -4.335 3.997 1.00 90.38 74 SER A C 1
ATOM 599 O O . SER A 1 74 ? 1.782 -3.380 3.918 1.00 90.38 74 SER A O 1
ATOM 601 N N . TRP A 1 75 ? 2.446 -5.278 4.937 1.00 92.69 75 TRP A N 1
ATOM 602 C CA . TRP A 1 75 ? 1.381 -5.281 5.943 1.00 92.69 75 TRP A CA 1
ATOM 603 C C . TRP A 1 75 ? 1.451 -4.045 6.836 1.00 92.69 75 TRP A C 1
ATOM 605 O O . TRP A 1 75 ? 0.452 -3.353 7.024 1.00 92.69 75 TRP A O 1
ATOM 615 N N . ASN A 1 76 ? 2.645 -3.705 7.324 1.00 90.00 76 ASN A N 1
ATOM 616 C CA . ASN A 1 76 ? 2.839 -2.531 8.170 1.00 90.00 76 ASN A CA 1
ATOM 617 C C . ASN A 1 76 ? 2.482 -1.222 7.468 1.00 90.00 76 ASN A C 1
ATOM 619 O O . ASN A 1 76 ? 1.906 -0.334 8.101 1.00 90.00 76 ASN A O 1
ATOM 623 N N . ALA A 1 77 ? 2.807 -1.094 6.179 1.00 90.69 77 ALA A N 1
ATOM 624 C CA . ALA A 1 77 ? 2.458 0.079 5.389 1.00 90.69 77 ALA A CA 1
ATOM 625 C C . ALA A 1 77 ? 0.935 0.261 5.301 1.00 90.69 77 ALA A C 1
ATOM 627 O O . ALA A 1 77 ? 0.454 1.384 5.458 1.00 90.69 77 ALA A O 1
ATOM 628 N N . MET A 1 78 ? 0.182 -0.827 5.116 1.00 94.56 78 MET A N 1
ATOM 629 C CA . MET A 1 78 ? -1.280 -0.786 5.055 1.00 94.56 78 MET A CA 1
ATOM 630 C C . MET A 1 78 ? -1.934 -0.577 6.421 1.00 94.56 78 MET A C 1
ATOM 632 O O . MET A 1 78 ? -2.781 0.304 6.537 1.00 94.56 78 MET A O 1
ATOM 636 N N . ILE A 1 79 ? -1.515 -1.301 7.464 1.00 91.19 79 ILE A N 1
ATOM 637 C CA . ILE A 1 79 ? -2.037 -1.142 8.837 1.00 91.19 79 ILE A CA 1
ATOM 638 C C . ILE A 1 79 ? -1.844 0.305 9.304 1.00 91.19 79 ILE A C 1
ATOM 640 O O . ILE A 1 79 ? -2.785 0.975 9.724 1.00 91.19 79 ILE A O 1
ATOM 644 N N . THR A 1 80 ? -0.627 0.832 9.149 1.00 88.25 80 THR A N 1
ATOM 645 C CA . THR A 1 80 ? -0.319 2.227 9.495 1.00 88.25 80 THR A CA 1
ATOM 646 C C . THR A 1 80 ? -1.090 3.203 8.610 1.00 88.25 80 THR A C 1
ATOM 648 O O . THR A 1 80 ? -1.570 4.224 9.095 1.00 88.25 80 THR A O 1
ATOM 651 N N . GLY A 1 81 ? -1.235 2.890 7.321 1.00 90.62 81 GLY A N 1
ATOM 652 C CA . GLY A 1 81 ? -2.017 3.687 6.384 1.00 90.62 81 GLY A CA 1
ATOM 653 C C . GLY A 1 81 ? -3.481 3.813 6.795 1.00 90.62 81 GLY A C 1
ATOM 654 O O . GLY A 1 81 ? -4.010 4.920 6.806 1.00 90.62 81 GLY A O 1
ATOM 655 N N . TYR A 1 82 ? -4.129 2.715 7.177 1.00 91.94 82 TYR A N 1
ATOM 656 C CA . TYR A 1 82 ? -5.506 2.729 7.664 1.00 91.94 82 TYR A CA 1
ATOM 657 C C . TYR A 1 82 ? -5.644 3.493 8.980 1.00 91.94 82 TYR A C 1
ATOM 659 O O . TYR A 1 82 ? -6.506 4.366 9.081 1.00 91.94 82 TYR A O 1
ATOM 667 N N . ALA A 1 83 ? -4.745 3.237 9.935 1.00 87.69 83 ALA A N 1
ATOM 668 C CA . ALA A 1 83 ? -4.682 3.946 11.212 1.00 87.69 83 ALA A CA 1
ATOM 669 C C . ALA A 1 83 ? -4.641 5.471 11.023 1.00 87.69 83 ALA A C 1
ATOM 671 O O . ALA A 1 83 ? -5.490 6.200 11.528 1.00 87.69 83 ALA A O 1
ATOM 672 N N . GLN A 1 84 ? -3.685 5.953 10.224 1.00 86.94 84 GLN A N 1
ATOM 673 C CA . GLN A 1 84 ? -3.454 7.385 10.000 1.00 86.94 84 GLN A CA 1
ATOM 674 C C . GLN A 1 84 ? -4.582 8.076 9.228 1.00 86.94 84 GLN A C 1
ATOM 676 O O . GLN A 1 84 ? -4.715 9.294 9.307 1.00 86.94 84 GLN A O 1
ATOM 681 N N . ASN A 1 85 ? -5.391 7.315 8.490 1.00 87.25 85 ASN A N 1
ATOM 682 C CA . ASN A 1 85 ? -6.525 7.835 7.732 1.00 87.25 85 ASN A CA 1
ATOM 683 C C . ASN A 1 85 ? -7.869 7.681 8.469 1.00 87.25 85 ASN A C 1
ATOM 685 O O . ASN A 1 85 ? -8.914 7.939 7.876 1.00 87.25 85 ASN A O 1
ATOM 689 N N . GLY A 1 86 ? -7.854 7.285 9.749 1.00 86.69 86 GLY A N 1
ATOM 690 C CA . GLY A 1 86 ? -9.050 7.187 10.596 1.00 86.69 86 GLY A CA 1
ATOM 691 C C . GLY A 1 86 ? -9.862 5.899 10.427 1.00 86.69 86 GLY A C 1
ATOM 692 O O . GLY A 1 86 ? -10.956 5.783 10.976 1.00 86.69 86 GLY A O 1
ATOM 693 N N . TYR A 1 87 ? -9.332 4.916 9.703 1.00 87.88 87 TYR A N 1
ATOM 694 C CA . TYR A 1 87 ? -9.949 3.608 9.468 1.00 87.88 87 TYR A CA 1
ATOM 695 C C . TYR A 1 87 ? -9.409 2.585 10.474 1.00 87.88 87 TYR A C 1
ATOM 697 O O . TYR A 1 87 ? -8.788 1.574 10.136 1.00 87.88 87 TYR A O 1
ATOM 705 N N . SER A 1 88 ? -9.572 2.895 11.759 1.00 86.00 88 SER A N 1
ATOM 706 C CA . SER A 1 88 ? -8.979 2.116 12.848 1.00 86.00 88 SER A CA 1
ATOM 707 C C . SER A 1 88 ? -9.504 0.679 12.916 1.00 86.00 88 SER A C 1
ATOM 709 O O . SER A 1 88 ? -8.788 -0.210 13.370 1.00 86.00 88 SER A O 1
ATOM 711 N N . LYS A 1 89 ? -10.739 0.430 12.463 1.00 87.31 89 LYS A N 1
ATOM 712 C CA . LYS A 1 89 ? -11.321 -0.916 12.443 1.00 87.31 89 LYS A CA 1
ATOM 713 C C . LYS A 1 89 ? -10.653 -1.784 11.376 1.00 87.31 89 LYS A C 1
ATOM 715 O O . LYS A 1 89 ? -10.213 -2.885 11.679 1.00 87.31 89 LYS A O 1
ATOM 720 N N . GLU A 1 90 ? -10.517 -1.257 10.168 1.00 89.50 90 GLU A N 1
ATOM 721 C CA . GLU A 1 90 ? -9.862 -1.907 9.036 1.00 89.50 90 GLU A CA 1
ATOM 722 C C . GLU A 1 90 ? -8.378 -2.158 9.338 1.00 89.50 90 GLU A C 1
ATOM 724 O O . GLU A 1 90 ? -7.857 -3.224 9.032 1.00 89.50 90 GLU A O 1
ATOM 729 N N . SER A 1 91 ? -7.711 -1.225 10.029 1.00 88.50 91 SER A N 1
ATOM 730 C CA . SER A 1 91 ? -6.346 -1.403 10.554 1.00 88.50 91 SER A CA 1
ATOM 731 C C . SER A 1 91 ? -6.221 -2.639 11.462 1.00 88.50 91 SER A C 1
ATOM 733 O O . SER A 1 91 ? -5.295 -3.439 11.308 1.00 88.50 91 SER A O 1
ATOM 735 N N . LEU A 1 92 ? -7.173 -2.828 12.385 1.00 86.25 92 LEU A N 1
ATOM 736 C CA . LEU A 1 92 ? -7.212 -3.973 13.301 1.00 86.25 92 LEU A CA 1
ATOM 737 C C . LEU A 1 92 ? -7.529 -5.290 12.588 1.00 86.25 92 LEU A C 1
ATOM 739 O O . LEU A 1 92 ? -6.909 -6.309 12.892 1.00 86.25 92 LEU A O 1
ATOM 743 N N . GLU A 1 93 ? -8.477 -5.272 11.650 1.00 90.06 93 GLU A N 1
ATOM 744 C CA . GLU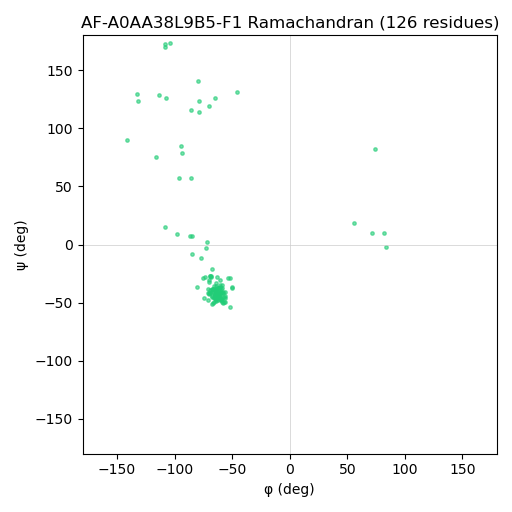 A 1 93 ? -8.819 -6.435 10.824 1.00 90.06 93 GLU A CA 1
ATOM 745 C C . GLU A 1 93 ? -7.593 -6.894 10.022 1.00 90.06 93 GLU A C 1
ATOM 747 O O . GLU A 1 93 ? -7.202 -8.059 10.112 1.00 90.06 93 GLU A O 1
ATOM 752 N N . LEU A 1 94 ? -6.891 -5.960 9.369 1.00 89.25 94 LEU A N 1
ATOM 753 C CA . LEU A 1 94 ? -5.685 -6.256 8.592 1.00 89.25 94 LEU A CA 1
ATOM 754 C C . LEU A 1 94 ? -4.535 -6.796 9.459 1.00 89.25 94 LEU A C 1
ATOM 756 O O . LEU A 1 94 ? -3.767 -7.656 9.027 1.00 89.25 94 LEU A O 1
ATOM 760 N N . PHE A 1 95 ? -4.402 -6.305 10.695 1.00 85.94 95 PHE A N 1
ATOM 761 C CA . PHE A 1 95 ? -3.444 -6.847 11.659 1.00 85.94 95 PHE A CA 1
ATOM 762 C C . PHE A 1 95 ? -3.786 -8.291 12.050 1.00 85.94 95 PHE A C 1
ATOM 764 O O . PHE A 1 95 ? -2.887 -9.127 12.166 1.00 85.94 95 PHE A O 1
ATOM 771 N N . GLY A 1 96 ? -5.075 -8.596 12.218 1.00 85.75 96 GLY A N 1
ATOM 772 C CA . GLY A 1 96 ? -5.558 -9.959 12.421 1.00 85.75 96 GLY A CA 1
ATOM 773 C C . GLY A 1 96 ? -5.195 -10.868 11.248 1.00 85.75 96 GLY A C 1
ATOM 774 O O . GLY A 1 96 ? -4.634 -11.944 11.462 1.00 85.75 96 GLY A O 1
ATOM 775 N N . ASP A 1 97 ? -5.437 -10.423 10.017 1.00 87.94 97 ASP A N 1
ATOM 776 C CA . ASP A 1 97 ? -5.120 -11.186 8.805 1.00 87.94 97 ASP A CA 1
ATOM 777 C C . ASP A 1 97 ? -3.618 -11.471 8.673 1.00 87.94 97 ASP A C 1
ATOM 779 O O . ASP A 1 97 ? -3.227 -12.605 8.382 1.00 87.94 97 ASP A O 1
ATOM 783 N N . MET A 1 98 ? -2.765 -10.487 8.981 1.00 84.50 98 MET A N 1
ATOM 784 C CA . MET A 1 98 ? -1.309 -10.664 9.006 1.00 84.50 98 MET A CA 1
ATOM 785 C C . MET A 1 98 ? -0.891 -11.797 9.960 1.00 84.50 98 MET A C 1
ATOM 787 O O . MET A 1 98 ? -0.074 -12.641 9.592 1.00 84.50 98 MET A O 1
ATOM 791 N N . GLN A 1 99 ? -1.480 -11.859 11.163 1.00 78.38 99 GLN A N 1
ATOM 792 C CA . GLN A 1 99 ? -1.164 -12.898 12.151 1.00 78.38 99 GLN A CA 1
ATOM 793 C C . GLN A 1 99 ? -1.603 -14.299 11.708 1.00 78.38 99 GLN A C 1
ATOM 795 O O . GLN A 1 99 ? -0.883 -15.269 11.948 1.00 78.38 99 GLN A O 1
ATOM 800 N N . HIS A 1 100 ? -2.761 -14.419 11.052 1.00 76.44 100 HIS A N 1
ATOM 801 C CA . HIS A 1 100 ? -3.250 -15.702 10.539 1.00 76.44 100 HIS A CA 1
ATOM 802 C C . HIS A 1 100 ? -2.474 -16.169 9.300 1.00 76.44 100 HIS A C 1
ATOM 804 O O . HIS A 1 100 ? -2.331 -17.372 9.086 1.00 76.44 100 HIS A O 1
ATOM 810 N N . GLY A 1 101 ? -1.930 -15.234 8.516 1.00 70.12 101 GLY A N 1
ATOM 811 C CA . GLY A 1 101 ? -1.091 -15.506 7.347 1.00 70.12 101 GLY A CA 1
ATOM 812 C C . GLY A 1 101 ? 0.323 -16.009 7.663 1.00 70.12 101 GLY A C 1
ATOM 813 O O . GLY A 1 101 ? 1.065 -16.326 6.738 1.00 70.12 101 GLY A O 1
ATOM 814 N N . GLY A 1 102 ? 0.708 -16.100 8.942 1.00 67.19 102 GLY A N 1
ATOM 815 C CA . GLY A 1 102 ? 2.027 -16.582 9.370 1.00 67.19 102 GLY A CA 1
ATOM 816 C C . GLY A 1 102 ? 3.134 -15.521 9.362 1.00 67.19 102 GLY A C 1
ATOM 817 O O . GLY A 1 102 ? 4.246 -15.807 9.807 1.00 67.19 102 GLY A O 1
ATOM 818 N N . GLU A 1 103 ? 2.832 -14.293 8.934 1.00 68.56 103 GLU A N 1
ATOM 819 C CA . GLU A 1 103 ? 3.749 -13.157 9.018 1.00 68.56 103 GLU A CA 1
ATOM 820 C C . GLU A 1 103 ?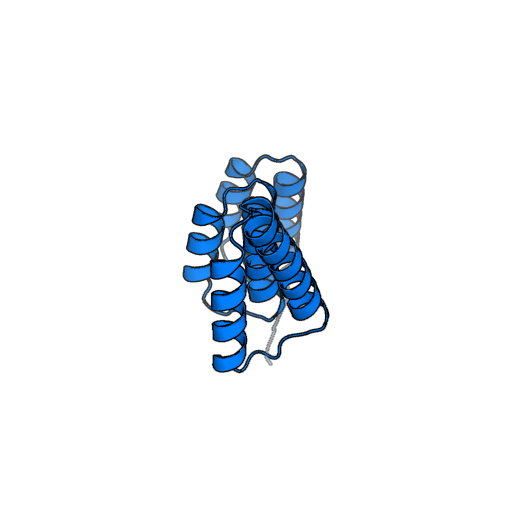 3.760 -12.604 10.446 1.00 68.56 103 GLU A C 1
ATOM 822 O O . GLU A 1 103 ? 2.734 -12.246 11.034 1.00 68.56 103 GLU A O 1
ATOM 827 N N . LYS A 1 104 ? 4.947 -12.556 11.056 1.00 65.31 104 LYS A N 1
ATOM 828 C CA . LYS A 1 104 ? 5.064 -12.171 12.461 1.00 65.31 104 LYS A CA 1
ATOM 829 C C . LYS A 1 104 ? 4.973 -10.654 12.592 1.00 65.31 104 LYS A C 1
ATOM 831 O O . LYS A 1 104 ? 5.893 -9.939 12.194 1.00 65.31 104 LYS A O 1
ATOM 836 N N . ALA A 1 105 ? 3.900 -10.188 13.230 1.00 69.38 105 ALA A N 1
ATOM 837 C CA . ALA A 1 105 ? 3.787 -8.812 13.699 1.00 69.38 105 ALA A CA 1
ATOM 838 C C . ALA A 1 105 ? 5.073 -8.374 14.415 1.00 69.38 105 ALA A C 1
ATOM 840 O O . ALA A 1 105 ? 5.578 -9.084 15.292 1.00 69.38 105 ALA A O 1
ATOM 841 N N . ASN A 1 106 ? 5.593 -7.204 14.052 1.00 68.12 106 ASN A N 1
ATOM 842 C CA . ASN A 1 106 ? 6.763 -6.612 14.691 1.00 68.12 106 ASN A CA 1
ATOM 843 C C . ASN A 1 106 ? 6.350 -5.398 15.537 1.00 68.12 106 ASN A C 1
ATOM 845 O O . ASN A 1 106 ? 5.194 -4.984 15.530 1.00 68.12 106 ASN A O 1
ATOM 849 N N . GLU A 1 107 ? 7.290 -4.840 16.299 1.00 63.78 107 GLU A N 1
ATOM 850 C CA . GLU A 1 107 ? 7.046 -3.710 17.211 1.00 63.78 107 GLU A CA 1
ATOM 851 C C . GLU A 1 107 ? 6.313 -2.534 16.533 1.00 63.78 107 GLU A C 1
ATOM 853 O O . GLU A 1 107 ? 5.418 -1.934 17.127 1.00 63.78 107 GLU A O 1
ATOM 858 N N . PHE A 1 108 ? 6.616 -2.271 15.256 1.00 66.50 108 PHE A N 1
ATOM 859 C CA . PHE A 1 108 ? 5.953 -1.232 14.466 1.00 66.50 108 PHE A CA 1
ATOM 860 C C . PHE A 1 108 ? 4.478 -1.544 14.192 1.00 66.50 108 PHE A C 1
ATOM 862 O O . PHE A 1 108 ? 3.644 -0.648 14.306 1.00 66.50 108 PHE A O 1
ATOM 869 N N . SER A 1 109 ? 4.134 -2.801 13.893 1.00 63.75 109 SER A N 1
ATOM 870 C CA . SER A 1 109 ? 2.741 -3.236 13.727 1.00 63.75 109 SER A CA 1
ATOM 871 C C . SER A 1 109 ? 1.915 -2.943 14.984 1.00 63.75 109 SER A C 1
ATOM 873 O O . SER A 1 109 ? 0.810 -2.407 14.905 1.00 63.75 109 SER A O 1
ATOM 875 N N . PHE A 1 110 ? 2.474 -3.260 16.158 1.00 67.19 110 PHE A N 1
ATOM 876 C CA . PHE A 1 110 ? 1.812 -3.054 17.447 1.00 67.19 110 PHE A CA 1
ATOM 877 C C . PHE A 1 110 ? 1.637 -1.571 17.784 1.00 67.19 110 PHE A C 1
ATOM 879 O O . PHE A 1 110 ? 0.571 -1.184 18.259 1.00 67.19 110 PHE A O 1
ATOM 886 N N . ALA A 1 111 ? 2.640 -0.732 17.512 1.00 70.75 111 ALA A N 1
ATOM 887 C CA . ALA A 1 111 ? 2.548 0.709 17.738 1.00 70.75 111 ALA A CA 1
ATOM 888 C C . ALA A 1 111 ? 1.438 1.360 16.890 1.00 70.75 111 ALA A C 1
ATOM 890 O O . ALA A 1 111 ? 0.647 2.148 17.413 1.00 70.75 111 ALA A O 1
ATOM 891 N N . SER A 1 112 ? 1.327 0.992 15.608 1.00 68.31 112 SER A N 1
ATOM 892 C CA . SER A 1 112 ? 0.283 1.513 14.711 1.00 68.31 112 SER A CA 1
ATOM 893 C C . SER A 1 112 ? -1.126 1.102 15.151 1.00 68.31 112 SER A C 1
ATOM 895 O O . SER A 1 112 ? -2.053 1.917 15.137 1.00 68.31 112 SER A O 1
ATOM 897 N N . VAL A 1 113 ? -1.287 -0.138 15.616 1.00 72.31 113 VAL A N 1
ATOM 898 C CA . VAL A 1 113 ? -2.550 -0.625 16.187 1.00 72.31 113 VAL A CA 1
ATOM 899 C C . VAL A 1 113 ? -2.898 0.095 17.495 1.00 72.31 113 VAL A C 1
ATOM 901 O O . VAL A 1 113 ? -4.031 0.537 17.662 1.00 72.31 113 VAL A O 1
ATOM 904 N N . LEU A 1 114 ? -1.936 0.278 18.405 1.00 69.50 114 LEU A N 1
ATOM 905 C CA . LEU A 1 114 ? -2.157 0.998 19.666 1.00 69.50 114 LEU A CA 1
ATOM 906 C C . LEU A 1 114 ? -2.605 2.446 19.437 1.00 69.50 114 LEU A C 1
ATOM 908 O O . LEU A 1 114 ? -3.521 2.908 20.116 1.00 69.50 114 LEU A O 1
ATOM 912 N N . SER A 1 115 ? -2.015 3.135 18.454 1.00 68.25 115 SER A N 1
ATOM 913 C CA . SER A 1 115 ? -2.461 4.475 18.052 1.00 68.25 115 SER A CA 1
ATOM 914 C C . SER A 1 115 ? -3.908 4.454 17.553 1.00 68.25 115 SER A C 1
ATOM 916 O O . SER A 1 115 ? -4.719 5.259 17.998 1.00 68.25 115 SER A O 1
ATOM 918 N N . SER A 1 116 ? -4.254 3.475 16.710 1.00 66.25 116 SER A N 1
ATOM 919 C CA . SER A 1 116 ? -5.618 3.306 16.182 1.00 66.25 116 SER A CA 1
ATOM 920 C C . SER A 1 116 ? -6.655 3.093 17.294 1.00 66.25 116 SER A C 1
ATOM 922 O O . SER A 1 116 ? -7.779 3.593 17.209 1.00 66.25 116 SER A O 1
ATOM 924 N N . CYS A 1 117 ? -6.286 2.346 18.342 1.00 60.69 117 CYS A N 1
ATOM 925 C CA . CYS A 1 117 ? -7.134 2.079 19.504 1.00 60.69 117 CYS A CA 1
ATOM 926 C C . CYS A 1 117 ? -7.336 3.316 20.389 1.00 60.69 117 CYS A C 1
ATOM 928 O O . CYS A 1 117 ? -8.438 3.514 20.899 1.00 60.69 117 CYS A O 1
ATOM 930 N N . GLY A 1 118 ? -6.301 4.143 20.564 1.00 61.44 118 GLY A N 1
ATOM 931 C CA . GLY A 1 118 ? -6.408 5.407 21.300 1.00 61.44 118 GLY A CA 1
ATOM 932 C C . GLY A 1 118 ? -7.430 6.355 20.668 1.00 61.44 118 GLY A C 1
ATOM 933 O O . GLY A 1 118 ? -8.286 6.896 21.368 1.00 61.44 118 GLY A O 1
ATOM 934 N N . ASP A 1 119 ? -7.409 6.465 19.338 1.00 58.72 119 ASP A N 1
ATOM 935 C CA . ASP A 1 119 ? -8.343 7.309 18.584 1.00 58.72 119 ASP A CA 1
ATOM 936 C C . ASP A 1 119 ? -9.791 6.781 18.645 1.00 58.72 119 ASP A C 1
ATOM 938 O O . ASP A 1 119 ? -10.738 7.553 18.810 1.00 58.72 119 ASP A O 1
ATOM 942 N N . LEU A 1 120 ? -9.980 5.455 18.583 1.00 58.59 120 LEU A N 1
ATOM 943 C CA . LEU A 1 120 ? -11.292 4.810 18.748 1.00 58.59 120 LEU A CA 1
ATOM 944 C C . LEU A 1 120 ? -11.886 5.022 20.146 1.00 58.59 120 LEU A C 1
ATOM 946 O O . LEU A 1 120 ? -13.083 5.288 20.268 1.00 58.59 120 LEU A O 1
ATOM 950 N N . ALA A 1 121 ? -11.066 4.901 21.194 1.00 59.25 121 ALA A N 1
ATOM 951 C CA . ALA A 1 121 ? -11.502 5.109 22.573 1.00 59.25 121 ALA A CA 1
ATOM 952 C C . ALA A 1 121 ? -11.953 6.562 22.800 1.00 59.25 121 ALA A C 1
ATOM 954 O O . ALA A 1 121 ? -13.049 6.792 23.315 1.00 59.25 121 ALA A O 1
ATOM 955 N N . ALA A 1 122 ? -11.180 7.535 22.306 1.00 58.94 122 ALA A N 1
ATOM 956 C CA . ALA A 1 122 ? -11.533 8.952 22.378 1.00 58.94 122 ALA A CA 1
ATOM 957 C C . ALA A 1 122 ? -12.832 9.284 21.613 1.00 58.94 122 ALA A C 1
ATOM 959 O O . ALA A 1 122 ? -13.654 10.072 22.083 1.00 58.94 122 ALA A O 1
ATOM 960 N N . ALA A 1 123 ? -13.066 8.651 20.457 1.00 59.06 123 ALA A N 1
ATOM 961 C CA . ALA A 1 123 ? -14.292 8.832 19.676 1.00 59.06 123 ALA A CA 1
ATOM 962 C C . ALA A 1 123 ? -15.544 8.228 20.344 1.00 59.06 123 ALA A C 1
ATOM 964 O O . ALA A 1 123 ? -16.660 8.700 20.104 1.00 59.06 123 ALA A O 1
ATOM 965 N N . HIS A 1 124 ? -15.377 7.190 21.169 1.00 55.53 124 HIS A N 1
ATOM 966 C CA . HIS A 1 124 ? -16.465 6.580 21.933 1.00 55.53 124 HIS A CA 1
ATOM 967 C C . HIS A 1 124 ? -16.801 7.385 23.201 1.00 55.53 124 HIS A C 1
ATOM 969 O O . HIS A 1 124 ? -17.974 7.522 23.543 1.00 55.53 124 HIS A O 1
ATOM 975 N N . GLU A 1 125 ? -15.800 7.966 23.867 1.00 56.75 125 GLU A N 1
ATOM 976 C CA . GLU A 1 125 ? -15.989 8.797 25.067 1.00 56.75 125 GLU A CA 1
ATOM 977 C C . GLU A 1 125 ? -16.546 10.197 24.756 1.00 56.75 125 GLU A C 1
ATOM 979 O O . GLU A 1 125 ? -17.315 10.737 25.544 1.00 56.75 125 GLU A O 1
ATOM 984 N N . GLY A 1 126 ? -16.269 10.763 23.575 1.00 49.50 126 GLY A N 1
ATOM 985 C CA . GLY A 1 126 ? -16.810 12.065 23.149 1.00 49.50 126 GLY A CA 1
ATOM 986 C C . GLY A 1 126 ? -18.309 12.094 22.800 1.00 49.50 126 GLY A C 1
ATOM 987 O O . GLY A 1 126 ? -18.810 13.130 22.367 1.00 49.50 126 GLY A O 1
ATOM 988 N N . LYS A 1 127 ? -19.028 10.972 22.941 1.00 52.91 127 LYS A N 1
ATOM 989 C CA . LYS A 1 127 ? -20.476 10.851 22.675 1.00 52.91 127 LYS A CA 1
ATOM 990 C C . LYS A 1 127 ? -21.337 10.703 23.941 1.00 52.91 127 LYS A C 1
ATOM 992 O O . LYS A 1 127 ? -22.501 10.320 23.813 1.00 52.91 127 LYS A O 1
ATOM 997 N N . GLN A 1 128 ? -20.797 10.990 25.129 1.00 40.69 128 GLN A N 1
ATOM 998 C CA . GLN A 1 128 ? -21.557 11.017 26.389 1.00 40.69 128 GLN A CA 1
ATOM 999 C C . GLN A 1 128 ? -21.953 12.430 26.814 1.00 40.69 128 GLN A C 1
ATOM 1001 O O . GLN A 1 128 ? -21.113 13.348 26.696 1.00 40.69 128 GLN A O 1
#

pLDDT: mean 79.53, std 14.65, range [35.06, 96.25]

InterPro domains:
  IPR002885 Pentatricopeptide repeat [PF01535] (12-40)
  IPR002885 Pentatricopeptide repeat [PF01535] (43-70)
  IPR002885 Pentatricopeptide repeat [PF13041] (71-117)
  IPR002885 Pentatricopeptide repeat [PS51375] (9-39)
  IPR002885 Pentatricopeptide repeat [PS51375] (40-70)
  IPR002885 Pentatricopeptide repeat [PS51375] (71-105)
  IPR002885 Pentatricopeptide repeat [TIGR00756] (12-40)
  IPR002885 Pentatricopeptide repeat [TIGR00756] (43-71)
  IPR002885 Pentatricopeptide repeat [TIGR00756] (73-106)
  IPR011990 Tetratricopeptide-like helical domain superfamily [G3DSA:1.25.40.10] (1-128)
  IPR046960 Pentatricopeptide repeat-containing protein At4g14850-like, plant [PTHR47926] (2-128)

Foldseek 3Di:
DDPDDDPPVQVVLLVQLLVCLVVLNLVVSVVSLVPDPDDDQSSLLSSLLSCLVVLVLVVSVVSLVVDPDHALSSLLSNLLSCLVNLNLVVSVVSLVVCVVVVHDDDPSSVVSNVSSVVSVVVVVVVPD

Radius of gyration: 16.52 Å; Cα contacts (8 Å, |Δi|>4): 145; chains: 1; bounding box: 48×37×43 Å

Solvent-accessible surface area (backbone atoms only — not comparable to full-atom values): 7176 Å² total; per-residue (Å²): 137,84,88,77,89,84,59,72,61,54,55,51,50,43,50,50,31,52,48,26,37,72,68,70,36,54,68,60,21,44,53,54,59,72,66,47,92,69,82,51,64,65,50,51,41,50,54,33,44,34,29,21,74,72,64,40,47,70,62,19,48,58,51,60,72,68,46,90,65,81,51,70,64,44,54,39,43,49,29,39,26,27,24,78,65,70,37,33,65,59,18,50,52,52,52,52,52,39,54,74,71,70,48,75,80,48,75,67,47,53,52,33,48,52,54,21,49,54,55,51,52,53,62,61,60,72,74,115